Protein AF-A0A950RGV7-F1 (afdb_monomer_lite)

Sequence (86 aa):
MIDAAMARALHADACRTHPLVGWIVVRDPPEYPDKVTARLVSEGPSPYLLVADTLAEIHAQLPPHLVRTERQPVDPPEVVEIWFSA

pLDDT: mean 89.97, std 6.35, range [70.44, 97.12]

Radius of gyration: 12.04 Å; chains: 1; bounding box: 28×22×30 Å

Secondary structure (DSSP, 8-state):
---HHHHHHHHHHHHHH-S--EEEEEES-TTSTT-EEEEEESSS----EEEESSHHHHHHHSPTTEEEEEPPTTS-TTEEEEEEE-

Structure (mmCIF, N/CA/C/O backbone):
data_AF-A0A950RGV7-F1
#
_entry.id   AF-A0A950RGV7-F1
#
loop_
_atom_site.group_PDB
_atom_site.id
_atom_site.type_symbol
_atom_site.label_atom_id
_atom_site.label_alt_id
_atom_site.label_comp_id
_atom_site.label_asym_id
_atom_site.label_entity_id
_atom_site.label_seq_id
_atom_site.pdbx_PDB_ins_code
_atom_site.Cartn_x
_atom_site.Cartn_y
_atom_site.Cartn_z
_atom_site.occupancy
_atom_site.B_iso_or_equiv
_atom_site.auth_seq_id
_atom_site.auth_comp_id
_atom_site.auth_asym_id
_atom_site.auth_atom_id
_atom_site.pdbx_PDB_model_num
ATOM 1 N N . MET A 1 1 ? -5.605 10.725 -4.516 1.00 82.69 1 MET A N 1
ATOM 2 C CA . MET A 1 1 ? -5.876 9.274 -4.493 1.00 82.69 1 MET A CA 1
ATOM 3 C C . MET A 1 1 ? -5.807 8.775 -5.922 1.00 82.69 1 MET A C 1
ATOM 5 O O . MET A 1 1 ? -6.244 9.508 -6.803 1.00 82.69 1 MET A O 1
ATOM 9 N N . ILE A 1 2 ? -5.197 7.619 -6.155 1.00 93.38 2 ILE A N 1
ATOM 10 C CA . ILE A 1 2 ? -5.007 7.050 -7.496 1.00 93.38 2 ILE A CA 1
ATOM 11 C C . ILE A 1 2 ? -5.626 5.650 -7.561 1.00 93.38 2 ILE A C 1
ATOM 13 O O . ILE A 1 2 ? -5.839 5.047 -6.514 1.00 93.38 2 ILE A O 1
ATOM 17 N N . ASP A 1 3 ? -5.909 5.139 -8.760 1.00 93.38 3 ASP A N 1
ATOM 18 C CA . ASP A 1 3 ? -6.345 3.750 -8.947 1.00 93.38 3 ASP A CA 1
ATOM 19 C C . ASP A 1 3 ? -5.163 2.801 -9.231 1.00 93.38 3 ASP A C 1
ATOM 21 O O . ASP A 1 3 ? -4.014 3.226 -9.392 1.00 93.38 3 ASP A O 1
ATOM 25 N N . ALA A 1 4 ? -5.446 1.497 -9.312 1.00 91.38 4 ALA A N 1
ATOM 26 C CA . ALA A 1 4 ? -4.436 0.467 -9.555 1.00 91.38 4 ALA A CA 1
ATOM 27 C C . ALA A 1 4 ? -3.765 0.573 -10.938 1.00 91.38 4 ALA A C 1
ATOM 29 O O . ALA A 1 4 ? -2.593 0.223 -11.088 1.00 91.38 4 ALA A O 1
ATOM 30 N N . ALA A 1 5 ? -4.482 1.031 -11.968 1.00 94.31 5 ALA A N 1
ATOM 31 C CA . ALA A 1 5 ? -3.909 1.178 -13.305 1.00 94.31 5 ALA A CA 1
ATOM 32 C C . ALA A 1 5 ? -2.888 2.323 -13.322 1.00 94.31 5 ALA A C 1
ATOM 34 O O . ALA A 1 5 ? -1.766 2.156 -13.806 1.00 94.31 5 ALA A O 1
ATOM 35 N N . MET A 1 6 ? -3.243 3.450 -12.708 1.00 94.50 6 MET A N 1
ATOM 36 C CA . MET A 1 6 ? -2.362 4.594 -12.535 1.00 94.50 6 MET A CA 1
ATOM 37 C C . MET A 1 6 ? -1.180 4.266 -11.619 1.00 94.50 6 MET A C 1
ATOM 39 O O . MET A 1 6 ? -0.055 4.646 -11.935 1.00 94.50 6 MET A O 1
ATOM 43 N N . A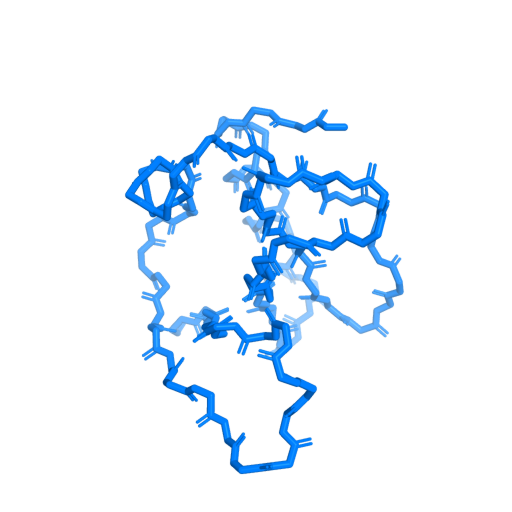LA A 1 7 ? -1.390 3.504 -10.542 1.00 91.25 7 ALA A N 1
ATOM 44 C CA . ALA A 1 7 ? -0.307 3.054 -9.666 1.00 91.25 7 ALA A CA 1
ATOM 45 C C . ALA A 1 7 ? 0.752 2.244 -10.424 1.00 91.25 7 ALA A C 1
ATOM 47 O O . ALA A 1 7 ? 1.946 2.499 -10.271 1.00 91.25 7 ALA A O 1
ATOM 48 N N . ARG A 1 8 ? 0.329 1.319 -11.295 1.00 92.19 8 ARG A N 1
ATOM 49 C CA . ARG A 1 8 ? 1.244 0.541 -12.147 1.00 92.19 8 ARG A CA 1
ATOM 50 C C . ARG A 1 8 ? 2.014 1.427 -13.122 1.00 92.19 8 ARG A C 1
ATOM 52 O O . ARG A 1 8 ? 3.219 1.250 -13.267 1.00 92.19 8 ARG A O 1
ATOM 59 N N . ALA A 1 9 ? 1.339 2.378 -13.767 1.00 91.19 9 ALA A N 1
ATOM 60 C CA . ALA A 1 9 ? 1.975 3.282 -14.723 1.00 91.19 9 ALA A CA 1
ATOM 61 C C . ALA A 1 9 ? 3.026 4.183 -14.054 1.00 91.19 9 ALA A C 1
ATOM 63 O O . ALA A 1 9 ? 4.148 4.280 -14.544 1.00 91.19 9 ALA A O 1
ATOM 64 N N . LEU A 1 10 ? 2.683 4.785 -12.911 1.00 89.75 10 LEU A N 1
ATOM 65 C CA . LEU A 1 10 ? 3.594 5.632 -12.136 1.00 89.75 10 LEU A CA 1
ATOM 66 C C . LEU A 1 10 ? 4.786 4.847 -11.595 1.00 89.75 10 LEU A C 1
ATOM 68 O O . LEU A 1 10 ? 5.909 5.337 -11.623 1.00 89.75 10 LEU A O 1
ATOM 72 N N . HIS A 1 11 ? 4.555 3.620 -11.129 1.00 85.88 11 HIS A N 1
ATOM 73 C CA . HIS A 1 11 ? 5.632 2.756 -10.669 1.00 85.88 11 HIS A CA 1
ATOM 74 C C . HIS A 1 11 ? 6.602 2.404 -11.801 1.00 85.88 11 HIS A C 1
ATOM 76 O O . HIS A 1 11 ? 7.806 2.587 -11.651 1.00 85.88 11 HIS A O 1
ATOM 82 N N . ALA A 1 12 ? 6.082 1.969 -12.954 1.00 87.12 12 ALA A N 1
ATOM 83 C CA . ALA A 1 12 ? 6.904 1.659 -14.120 1.00 87.12 12 ALA A CA 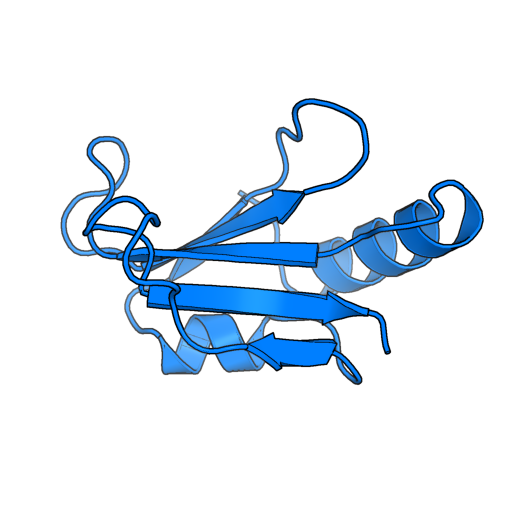1
ATOM 84 C C . ALA A 1 12 ? 7.709 2.874 -14.603 1.00 87.12 12 ALA A C 1
ATOM 86 O O . ALA A 1 12 ? 8.844 2.716 -15.041 1.00 87.12 12 ALA A O 1
ATOM 87 N N . ASP A 1 13 ? 7.138 4.078 -14.521 1.00 86.25 13 ASP A N 1
ATOM 88 C CA . ASP A 1 13 ? 7.856 5.311 -14.831 1.00 86.25 13 ASP A CA 1
ATOM 89 C C . ASP A 1 13 ? 8.988 5.579 -13.836 1.00 86.25 13 ASP A C 1
ATOM 91 O O . ASP A 1 13 ? 10.135 5.743 -14.247 1.00 86.25 13 ASP A O 1
ATOM 95 N N . ALA A 1 14 ? 8.691 5.509 -12.537 1.00 82.12 14 ALA A N 1
A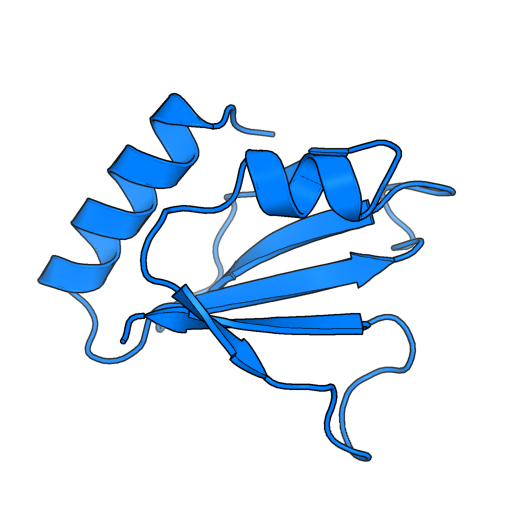TOM 96 C CA . ALA A 1 14 ? 9.667 5.742 -11.481 1.00 82.12 14 ALA A CA 1
ATOM 97 C C . ALA A 1 14 ? 10.846 4.755 -11.539 1.00 82.12 14 ALA A C 1
ATOM 99 O O . ALA A 1 14 ? 11.991 5.165 -11.365 1.00 82.12 14 ALA A O 1
ATOM 100 N N . CYS A 1 15 ? 10.606 3.470 -11.826 1.00 84.38 15 CYS A N 1
ATOM 101 C CA . CYS A 1 15 ? 11.677 2.474 -11.964 1.00 84.38 15 CYS A CA 1
ATOM 102 C C . CYS A 1 15 ? 12.632 2.773 -13.132 1.00 84.38 15 CYS A C 1
ATOM 104 O O . CYS A 1 15 ? 13.764 2.296 -13.127 1.00 84.38 15 CYS A O 1
ATOM 106 N N . ARG A 1 16 ? 12.208 3.545 -14.146 1.00 82.56 16 ARG A N 1
ATOM 107 C CA . ARG A 1 16 ? 13.092 3.955 -15.252 1.00 82.56 16 ARG A CA 1
ATOM 108 C C . ARG A 1 16 ? 14.035 5.087 -14.864 1.00 82.56 16 ARG A C 1
ATOM 110 O O . ARG A 1 16 ? 15.074 5.238 -15.500 1.00 82.56 16 ARG A O 1
ATOM 117 N N . THR A 1 17 ? 13.653 5.903 -13.887 1.00 81.25 17 THR A N 1
ATOM 118 C CA . THR A 1 17 ? 14.343 7.156 -13.561 1.00 81.25 17 THR A CA 1
ATOM 119 C C . THR A 1 17 ? 15.061 7.122 -12.220 1.00 81.25 17 THR A C 1
ATOM 121 O O . THR A 1 17 ? 16.001 7.893 -12.044 1.00 81.25 17 THR A O 1
ATOM 124 N N . HIS A 1 18 ? 14.665 6.239 -11.298 1.00 74.75 18 HIS A N 1
ATOM 125 C CA . HIS A 1 18 ? 15.214 6.182 -9.944 1.00 74.75 18 HIS A CA 1
ATOM 126 C C . HIS A 1 18 ? 15.791 4.800 -9.606 1.00 74.75 18 HIS A C 1
ATOM 128 O O . HIS A 1 18 ? 15.151 3.783 -9.877 1.00 74.75 18 HIS A O 1
ATOM 134 N N . PRO A 1 19 ? 16.963 4.746 -8.946 1.00 72.62 19 PRO A N 1
ATOM 135 C CA . PRO A 1 19 ? 17.609 3.495 -8.552 1.00 72.62 19 PRO A CA 1
ATOM 136 C C . PRO A 1 19 ? 16.873 2.760 -7.420 1.00 72.62 19 PRO A C 1
ATOM 138 O O . PRO A 1 19 ? 17.098 1.569 -7.228 1.00 72.62 19 PRO A O 1
ATOM 141 N N . LEU A 1 20 ? 16.005 3.449 -6.670 1.00 77.50 20 LEU A N 1
ATOM 142 C CA . LEU A 1 20 ? 15.189 2.858 -5.613 1.00 77.50 20 LEU A CA 1
ATOM 143 C C . LEU A 1 20 ? 13.763 3.414 -5.663 1.00 77.50 20 LEU A C 1
ATOM 145 O O . LEU A 1 20 ? 13.540 4.613 -5.493 1.00 77.50 20 LEU A O 1
ATOM 149 N N . VAL A 1 21 ? 12.800 2.515 -5.861 1.00 86.88 21 VAL A N 1
ATOM 150 C CA . VAL A 1 21 ? 11.365 2.815 -5.854 1.00 86.88 21 VAL A CA 1
ATOM 151 C C . VAL A 1 21 ? 10.654 1.792 -4.988 1.00 86.88 21 VAL A C 1
ATOM 153 O O . VAL A 1 21 ? 10.873 0.583 -5.134 1.00 86.88 21 VAL A O 1
ATOM 156 N N . GLY A 1 22 ? 9.777 2.274 -4.114 1.00 92.19 22 GLY A N 1
ATOM 157 C CA . GLY A 1 22 ? 8.997 1.420 -3.234 1.00 92.19 22 GLY A CA 1
ATOM 158 C C . GLY A 1 22 ? 7.670 2.026 -2.807 1.00 92.19 22 GLY A C 1
ATOM 159 O O . GLY A 1 22 ? 7.286 3.109 -3.242 1.00 92.19 22 GLY A O 1
ATOM 160 N N . TRP A 1 23 ? 6.961 1.310 -1.947 1.00 94.88 23 TRP A N 1
ATOM 161 C CA . TRP A 1 23 ? 5.687 1.714 -1.375 1.00 94.88 23 TRP A CA 1
ATOM 162 C C . TRP A 1 23 ? 5.726 1.528 0.134 1.00 94.88 23 TRP A C 1
ATOM 164 O O . TRP A 1 23 ? 6.031 0.438 0.614 1.00 94.88 23 TRP A O 1
ATOM 174 N N . ILE A 1 24 ? 5.397 2.582 0.877 1.00 94.06 24 ILE A N 1
ATOM 175 C CA . ILE A 1 24 ? 5.239 2.510 2.332 1.00 94.06 24 ILE A CA 1
ATOM 176 C C . ILE A 1 24 ? 3.759 2.345 2.630 1.00 94.06 24 ILE A C 1
ATOM 178 O O . ILE A 1 24 ? 2.954 3.195 2.237 1.00 94.06 24 ILE A O 1
ATOM 182 N N . VAL A 1 25 ? 3.413 1.258 3.315 1.00 95.38 25 VAL A N 1
ATOM 183 C CA . VAL A 1 25 ? 2.044 0.966 3.727 1.00 95.38 25 VAL A CA 1
ATOM 184 C C . VAL A 1 25 ? 1.858 1.379 5.181 1.00 95.38 25 VAL A C 1
ATOM 186 O O . VAL A 1 25 ? 2.578 0.914 6.066 1.00 95.38 25 VAL A O 1
ATOM 189 N N . VAL A 1 26 ? 0.873 2.240 5.419 1.00 95.19 26 VAL A N 1
ATOM 190 C CA . VAL A 1 26 ? 0.549 2.804 6.731 1.00 95.19 26 VAL A CA 1
ATOM 191 C C . VAL A 1 26 ? -0.889 2.461 7.092 1.00 95.19 26 VAL A C 1
ATOM 193 O O . VAL A 1 26 ? -1.791 2.619 6.264 1.00 95.19 26 VAL A O 1
ATOM 196 N N . ARG A 1 27 ? -1.113 2.002 8.324 1.00 94.12 27 ARG A N 1
ATOM 197 C CA . ARG A 1 27 ? -2.453 1.775 8.878 1.00 94.12 27 ARG A CA 1
ATOM 198 C C . ARG A 1 27 ? -2.852 2.946 9.766 1.00 94.12 27 ARG A C 1
ATOM 200 O O . ARG A 1 27 ? -2.042 3.397 10.564 1.00 94.12 27 ARG A O 1
ATOM 207 N N . ASP A 1 28 ? -4.111 3.355 9.643 1.00 93.56 28 ASP A N 1
ATOM 208 C CA . ASP A 1 28 ? -4.741 4.399 10.451 1.00 93.56 28 ASP A CA 1
ATOM 209 C C . ASP A 1 28 ? -3.940 5.719 10.484 1.00 93.56 28 ASP A C 1
ATOM 211 O O . ASP A 1 28 ? -3.653 6.251 11.558 1.00 93.56 28 ASP A O 1
ATOM 215 N N . PRO A 1 29 ? -3.493 6.248 9.321 1.00 92.44 29 PRO A N 1
ATOM 216 C CA . PRO A 1 29 ? -2.809 7.532 9.316 1.00 92.44 29 PRO A CA 1
ATOM 217 C C . PRO A 1 29 ? -3.780 8.649 9.737 1.00 92.44 29 PRO A C 1
ATOM 219 O O . PRO A 1 29 ? -4.964 8.584 9.395 1.00 92.44 29 PRO A O 1
ATOM 222 N N . PRO A 1 30 ? -3.298 9.723 10.388 1.00 90.50 30 PRO A N 1
ATOM 223 C CA . PRO A 1 30 ? -4.150 10.810 10.878 1.00 90.50 30 PRO A CA 1
ATOM 224 C C . PRO A 1 30 ? -5.066 11.435 9.815 1.00 90.50 30 PRO A C 1
ATOM 226 O O . PRO A 1 30 ? -6.168 11.881 10.130 1.00 90.50 30 PRO A O 1
ATOM 229 N N . GLU A 1 31 ? -4.634 11.471 8.551 1.00 91.06 31 GLU A N 1
ATOM 230 C CA . GLU A 1 31 ? -5.416 12.022 7.440 1.00 91.06 31 GLU A CA 1
ATOM 231 C C . GLU A 1 31 ? -6.510 11.071 6.927 1.00 91.06 31 GLU A C 1
ATOM 233 O O . GLU A 1 31 ? -7.430 11.521 6.240 1.00 91.06 31 GLU A O 1
ATOM 238 N N . TYR A 1 32 ? -6.420 9.772 7.236 1.00 92.44 32 TYR A N 1
ATOM 239 C CA . TYR A 1 32 ? -7.382 8.745 6.829 1.00 92.44 32 TYR A CA 1
ATOM 240 C C . TYR A 1 32 ? -7.655 7.758 7.980 1.00 92.44 32 TYR A C 1
ATOM 242 O O . TYR A 1 32 ? -7.183 6.616 7.924 1.00 92.44 32 TYR A O 1
ATOM 250 N N . PRO A 1 33 ? -8.438 8.173 8.996 1.00 93.62 33 PRO A N 1
ATOM 251 C CA . PRO A 1 33 ? -8.801 7.301 10.107 1.00 93.62 33 PRO A CA 1
ATOM 252 C C . PRO A 1 33 ? -9.471 6.010 9.625 1.00 93.62 33 PRO A C 1
ATOM 254 O O . PRO A 1 33 ? -10.257 6.034 8.673 1.00 93.62 33 PRO A O 1
ATOM 257 N N . ASP A 1 34 ? -9.147 4.895 10.275 1.00 94.75 34 ASP A N 1
ATOM 258 C CA . ASP A 1 34 ? -9.644 3.542 9.989 1.00 94.75 34 ASP A CA 1
ATOM 259 C C . ASP A 1 34 ? -9.298 2.997 8.588 1.00 94.75 34 ASP A C 1
ATOM 261 O O . ASP A 1 34 ? -9.833 1.970 8.163 1.00 94.75 34 ASP A O 1
ATOM 265 N N . LYS A 1 35 ? -8.393 3.650 7.846 1.00 96.75 35 LYS A N 1
ATOM 266 C CA . LYS A 1 35 ? -7.961 3.206 6.510 1.00 96.75 35 LYS A CA 1
ATOM 267 C C . LYS A 1 35 ? -6.562 2.609 6.516 1.00 96.75 35 LYS A C 1
ATOM 269 O O . LYS A 1 35 ? -5.753 2.814 7.419 1.00 96.75 35 LYS A O 1
ATOM 274 N N . VAL A 1 36 ? -6.247 1.897 5.440 1.00 96.50 36 VAL A N 1
ATOM 275 C CA . VAL A 1 36 ? -4.877 1.525 5.081 1.00 96.50 36 VAL A CA 1
ATOM 276 C C . VAL A 1 36 ? -4.475 2.330 3.854 1.00 96.50 36 VAL A C 1
ATOM 278 O O . VAL A 1 36 ? -5.239 2.450 2.897 1.00 96.50 36 VAL A O 1
ATOM 281 N N . THR A 1 37 ? -3.276 2.899 3.871 1.00 96.88 37 THR A N 1
ATOM 282 C CA . THR A 1 37 ? -2.758 3.710 2.768 1.00 96.88 37 THR A CA 1
ATOM 283 C C . THR A 1 37 ? -1.432 3.161 2.275 1.00 96.88 37 THR A C 1
ATOM 285 O O . THR A 1 37 ? -0.670 2.607 3.060 1.00 96.88 37 THR A O 1
ATOM 288 N N . ALA A 1 38 ? -1.146 3.312 0.983 1.00 96.44 38 ALA A N 1
ATOM 289 C CA . ALA A 1 38 ? 0.168 3.028 0.418 1.00 96.44 38 ALA A CA 1
ATOM 290 C C . ALA A 1 38 ? 0.677 4.237 -0.364 1.00 96.44 38 ALA A C 1
ATOM 292 O O . ALA A 1 38 ? 0.043 4.702 -1.317 1.00 96.44 38 ALA A O 1
ATOM 293 N N . ARG A 1 39 ? 1.829 4.754 0.055 1.00 95.06 39 ARG A N 1
ATOM 294 C CA . ARG A 1 39 ? 2.486 5.919 -0.535 1.00 95.06 39 ARG A CA 1
ATOM 295 C C . ARG A 1 39 ? 3.632 5.449 -1.417 1.00 95.06 39 ARG A C 1
ATOM 297 O O . ARG A 1 39 ? 4.518 4.758 -0.924 1.00 95.06 39 ARG A O 1
ATOM 304 N N . LEU A 1 40 ? 3.635 5.847 -2.689 1.00 93.38 40 LEU A N 1
ATOM 305 C CA . LEU A 1 40 ? 4.796 5.641 -3.559 1.00 93.38 40 LEU A CA 1
ATOM 306 C C . LEU A 1 40 ? 5.967 6.452 -3.002 1.00 93.38 40 LEU A C 1
ATOM 308 O O . LEU A 1 40 ? 5.789 7.628 -2.710 1.00 93.38 40 LEU A O 1
ATOM 312 N N . VAL A 1 41 ? 7.147 5.861 -2.885 1.00 89.50 41 VAL A N 1
ATOM 313 C CA . VAL A 1 41 ? 8.371 6.529 -2.439 1.00 89.50 41 VAL A CA 1
ATOM 314 C C . VAL A 1 41 ? 9.450 6.346 -3.497 1.00 89.50 41 VAL A C 1
ATOM 316 O O . VAL A 1 41 ? 9.634 5.261 -4.046 1.00 89.50 41 VAL A O 1
ATOM 319 N N . SER A 1 42 ? 10.138 7.443 -3.787 1.00 86.94 42 SER A N 1
ATOM 320 C CA . SER A 1 42 ? 11.315 7.525 -4.652 1.00 86.94 42 SER A CA 1
ATOM 321 C C . SER A 1 42 ? 12.286 8.531 -4.016 1.00 86.94 42 SER A C 1
ATOM 323 O O . SER A 1 42 ? 12.192 8.793 -2.817 1.00 86.94 42 SER A O 1
ATOM 325 N N . GLU A 1 43 ? 13.188 9.136 -4.788 1.00 80.31 43 GLU A N 1
ATOM 326 C CA . GLU A 1 43 ? 14.159 10.122 -4.286 1.00 80.31 43 GLU A CA 1
ATOM 327 C C . GLU A 1 43 ? 13.523 11.426 -3.761 1.00 80.31 43 GLU A C 1
ATOM 329 O O . GLU A 1 43 ? 14.184 12.191 -3.062 1.00 80.31 43 GLU A O 1
ATOM 334 N N . GLY A 1 44 ? 12.245 11.686 -4.065 1.00 73.31 44 GLY A N 1
ATOM 335 C CA . GLY A 1 44 ? 11.534 12.895 -3.648 1.00 73.31 44 GLY A CA 1
ATOM 336 C C . GLY A 1 44 ? 10.162 12.641 -3.009 1.00 73.31 44 GLY A C 1
ATOM 337 O O . GLY A 1 44 ? 9.613 11.537 -3.097 1.00 73.31 44 GLY A O 1
ATOM 338 N N . PRO A 1 45 ? 9.574 13.677 -2.376 1.00 70.94 45 PRO A N 1
ATOM 339 C CA . PRO A 1 45 ? 8.231 13.604 -1.816 1.00 70.94 45 PRO A CA 1
ATOM 340 C C . PRO A 1 45 ? 7.212 13.301 -2.918 1.00 70.94 45 PRO A C 1
ATOM 342 O O . PRO A 1 45 ? 7.114 14.009 -3.919 1.00 70.94 45 PRO A O 1
ATOM 345 N N . SER A 1 46 ? 6.435 12.241 -2.719 1.00 82.94 46 SER A N 1
ATOM 346 C CA . SER A 1 46 ? 5.482 11.747 -3.709 1.00 82.94 46 SER A CA 1
ATOM 347 C C . SER A 1 46 ? 4.042 12.074 -3.309 1.00 82.94 46 SER A C 1
ATOM 349 O O . SER A 1 46 ? 3.592 11.690 -2.224 1.00 82.94 46 SER A O 1
ATOM 351 N N . PRO A 1 47 ? 3.249 12.719 -4.180 1.00 87.75 47 PRO A N 1
ATOM 352 C CA . PRO A 1 47 ? 1.836 12.969 -3.906 1.00 87.75 47 PRO A CA 1
ATOM 353 C C . PRO A 1 47 ? 0.961 11.718 -4.105 1.00 87.75 47 PRO A C 1
ATOM 355 O O . PRO A 1 47 ? -0.224 11.733 -3.764 1.00 87.75 47 PRO A O 1
ATOM 358 N N . TYR A 1 48 ? 1.518 10.626 -4.634 1.00 91.56 48 TYR A N 1
ATOM 359 C CA . TYR A 1 48 ? 0.756 9.473 -5.103 1.00 91.56 48 TYR A CA 1
ATOM 360 C C . TYR A 1 48 ? 0.416 8.500 -3.972 1.00 91.56 48 TYR A C 1
ATOM 362 O O . TYR A 1 48 ? 1.298 7.897 -3.361 1.00 91.56 48 TYR A O 1
ATOM 370 N N . LEU A 1 49 ? -0.886 8.367 -3.706 1.00 95.06 49 LEU A N 1
ATOM 371 C CA . LEU A 1 49 ? -1.448 7.607 -2.592 1.00 95.06 49 LEU A CA 1
ATOM 372 C C . LEU A 1 49 ? -2.550 6.661 -3.063 1.00 95.06 49 LEU A C 1
ATOM 374 O O . LEU A 1 49 ? -3.521 7.111 -3.686 1.00 95.06 49 LEU A O 1
ATOM 378 N N . LEU A 1 50 ? -2.425 5.398 -2.673 1.00 96.94 50 LEU A N 1
ATOM 379 C CA . LEU A 1 50 ? -3.513 4.428 -2.628 1.00 96.94 50 LEU A CA 1
ATOM 380 C C . LEU A 1 50 ? -4.146 4.453 -1.237 1.00 96.94 50 LEU A C 1
ATOM 382 O O . LEU A 1 50 ? -3.433 4.572 -0.241 1.00 96.94 50 LEU A O 1
ATOM 386 N N . VAL A 1 51 ? -5.468 4.336 -1.170 1.00 97.00 51 VAL A N 1
ATOM 387 C CA . VAL A 1 51 ? -6.226 4.259 0.085 1.00 97.00 51 VAL A CA 1
ATOM 388 C C . VAL A 1 51 ? -7.247 3.142 -0.053 1.00 97.00 51 VAL A C 1
ATOM 390 O O . VAL A 1 51 ? -7.895 3.033 -1.092 1.00 97.00 51 VAL A O 1
ATOM 393 N N . ALA A 1 52 ? -7.375 2.316 0.978 1.00 96.88 52 ALA A N 1
ATOM 394 C CA . ALA A 1 52 ? -8.312 1.206 1.014 1.00 96.88 52 ALA A CA 1
ATOM 395 C C . ALA A 1 52 ? -8.824 0.952 2.439 1.00 96.88 52 ALA A C 1
ATOM 397 O O . ALA A 1 52 ? -8.265 1.467 3.412 1.00 96.88 52 ALA A O 1
ATOM 398 N N . ASP A 1 53 ? -9.881 0.153 2.559 1.00 97.00 53 ASP A N 1
ATOM 399 C CA . ASP A 1 53 ? -10.440 -0.258 3.848 1.00 97.00 53 ASP A CA 1
ATOM 400 C C . ASP A 1 53 ? -9.591 -1.353 4.496 1.00 97.00 53 ASP A C 1
ATOM 402 O O . ASP A 1 53 ? -9.492 -1.446 5.720 1.00 97.00 53 ASP A O 1
ATOM 406 N N . THR A 1 54 ? -8.939 -2.183 3.680 1.00 96.50 54 THR A N 1
ATOM 407 C CA . THR A 1 54 ? -8.158 -3.318 4.175 1.00 96.50 54 THR A CA 1
ATOM 408 C C . THR A 1 54 ? -6.759 -3.398 3.575 1.00 96.50 54 THR A C 1
ATOM 410 O O . THR A 1 54 ? -6.466 -2.905 2.488 1.00 96.50 54 THR A O 1
ATOM 413 N N . LEU A 1 55 ? -5.870 -4.095 4.287 1.00 95.00 55 LEU A N 1
ATOM 414 C CA . LEU A 1 55 ? -4.517 -4.374 3.803 1.00 95.00 55 LEU A CA 1
ATOM 415 C C . LEU A 1 55 ? -4.532 -5.270 2.551 1.00 95.00 55 LEU A C 1
ATOM 417 O O . LEU A 1 55 ? -3.741 -5.060 1.638 1.00 95.00 55 LEU A O 1
ATOM 421 N N . ALA A 1 56 ? -5.472 -6.217 2.476 1.00 95.81 56 ALA A N 1
ATOM 422 C CA . ALA A 1 56 ? -5.634 -7.092 1.317 1.00 95.81 56 ALA A CA 1
ATOM 423 C C . ALA A 1 56 ? -5.997 -6.305 0.044 1.00 95.81 56 ALA A C 1
ATOM 425 O O . ALA A 1 56 ? -5.502 -6.606 -1.041 1.00 95.81 56 ALA A O 1
ATOM 426 N N . GLU A 1 57 ? -6.816 -5.260 0.173 1.00 97.12 57 GLU A N 1
ATOM 427 C CA . GLU A 1 57 ? -7.145 -4.368 -0.942 1.00 97.12 57 GLU A CA 1
ATOM 428 C C . GLU A 1 57 ? -5.949 -3.526 -1.390 1.00 97.12 57 GLU A C 1
ATOM 430 O O . GLU A 1 57 ? -5.799 -3.286 -2.586 1.00 97.12 57 GLU A O 1
ATOM 435 N N . ILE A 1 58 ? -5.079 -3.099 -0.467 1.00 96.69 58 ILE A N 1
ATOM 436 C CA . ILE A 1 58 ? -3.807 -2.464 -0.834 1.00 96.69 58 ILE A CA 1
ATOM 437 C C . ILE A 1 58 ? -2.932 -3.449 -1.611 1.00 96.69 58 ILE A C 1
ATOM 439 O O . ILE A 1 58 ? -2.449 -3.101 -2.686 1.00 96.69 58 ILE A O 1
ATOM 443 N N . HIS A 1 59 ? -2.778 -4.689 -1.135 1.00 95.25 59 HIS A N 1
ATOM 444 C CA . HIS A 1 59 ? -1.989 -5.715 -1.833 1.00 95.25 59 HIS A CA 1
ATOM 445 C C . HIS A 1 59 ? -2.494 -5.977 -3.253 1.00 95.25 59 HIS A C 1
ATOM 447 O O . HIS A 1 59 ? -1.690 -6.120 -4.168 1.00 95.25 59 HIS A O 1
ATOM 453 N N . ALA A 1 60 ? -3.812 -5.985 -3.461 1.00 95.62 60 ALA A N 1
ATOM 454 C CA . ALA A 1 60 ? -4.408 -6.156 -4.786 1.00 95.62 60 ALA A CA 1
ATOM 455 C C . ALA A 1 60 ? -4.164 -4.962 -5.734 1.00 95.62 60 ALA A C 1
ATOM 457 O O . ALA A 1 60 ? -4.188 -5.122 -6.959 1.00 95.62 60 ALA A O 1
ATOM 458 N N . GLN A 1 61 ? -3.955 -3.762 -5.183 1.00 96.12 61 GLN A N 1
ATOM 459 C CA . GLN A 1 61 ? -3.722 -2.532 -5.945 1.00 96.12 61 GLN A CA 1
ATOM 460 C C . GLN A 1 61 ? -2.241 -2.260 -6.216 1.00 96.12 61 GLN A C 1
ATOM 462 O O . GLN A 1 61 ? -1.921 -1.572 -7.190 1.00 96.12 61 GLN A O 1
ATOM 467 N N . LEU A 1 62 ? -1.348 -2.786 -5.375 1.00 94.88 62 LEU A N 1
ATOM 468 C CA . LEU A 1 62 ? 0.087 -2.625 -5.544 1.00 94.88 62 LEU A CA 1
ATOM 469 C C . LEU A 1 62 ? 0.563 -3.201 -6.893 1.00 94.88 62 LEU A C 1
ATOM 471 O O . LEU A 1 62 ? 0.023 -4.199 -7.386 1.00 94.88 62 LEU A O 1
ATOM 475 N N . PRO A 1 63 ? 1.572 -2.572 -7.522 1.00 93.25 63 PRO A N 1
ATOM 476 C CA . PRO A 1 63 ? 2.219 -3.128 -8.703 1.00 93.25 63 PRO A CA 1
ATOM 477 C C . PRO A 1 63 ? 2.698 -4.577 -8.482 1.00 93.25 63 PRO A C 1
ATOM 479 O O . PRO A 1 63 ? 3.146 -4.920 -7.387 1.00 93.25 63 PRO A O 1
ATOM 482 N N . PRO A 1 64 ? 2.622 -5.444 -9.508 1.00 87.62 64 PRO A N 1
ATOM 483 C CA . PR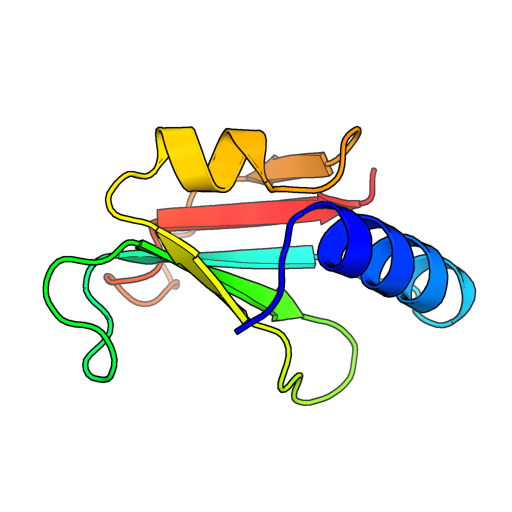O A 1 64 ? 3.180 -6.791 -9.421 1.00 87.62 64 PRO A CA 1
ATOM 484 C C . PRO A 1 64 ? 4.715 -6.747 -9.325 1.00 87.62 64 PRO A C 1
ATOM 486 O O . PRO A 1 64 ? 5.333 -5.752 -9.691 1.00 87.62 64 PRO A O 1
ATOM 489 N N . HIS A 1 65 ? 5.327 -7.856 -8.893 1.00 88.75 65 HIS A N 1
ATOM 490 C CA . HIS A 1 65 ? 6.789 -8.031 -8.764 1.00 88.75 65 HIS A CA 1
ATOM 491 C C . HIS A 1 65 ? 7.479 -7.153 -7.713 1.00 88.75 65 HIS A C 1
ATOM 493 O O . HIS A 1 65 ? 8.695 -6.980 -7.743 1.00 88.75 65 HIS A O 1
ATOM 499 N N . LEU A 1 66 ? 6.714 -6.651 -6.749 1.00 91.94 66 LEU A N 1
ATOM 500 C CA . LEU A 1 66 ? 7.271 -6.022 -5.565 1.00 91.94 66 LEU A CA 1
ATOM 501 C C . LEU A 1 66 ? 7.664 -7.071 -4.520 1.00 91.94 66 LEU A C 1
ATOM 503 O O . LEU A 1 66 ? 6.943 -8.045 -4.291 1.00 91.94 66 LEU A O 1
ATOM 507 N N . VAL A 1 67 ? 8.782 -6.835 -3.844 1.00 92.69 67 VAL A N 1
ATOM 508 C CA . VAL A 1 67 ? 9.229 -7.614 -2.689 1.00 92.69 67 VAL A CA 1
ATOM 509 C C . VAL A 1 67 ? 8.748 -6.921 -1.425 1.00 92.69 67 VAL A C 1
ATOM 511 O O . VAL A 1 67 ? 9.088 -5.764 -1.175 1.00 92.69 67 VAL A O 1
ATOM 514 N N . ARG A 1 68 ? 7.954 -7.635 -0.623 1.00 93.75 68 ARG A N 1
ATOM 515 C CA . ARG A 1 68 ? 7.529 -7.177 0.700 1.00 93.75 68 ARG A CA 1
ATOM 516 C C . ARG A 1 68 ? 8.658 -7.364 1.707 1.00 93.75 68 ARG A C 1
ATOM 518 O O . ARG A 1 68 ? 9.182 -8.466 1.861 1.00 93.75 68 ARG A O 1
ATOM 525 N N . THR A 1 69 ? 8.914 -6.317 2.471 1.00 90.38 69 THR A N 1
ATOM 526 C CA . THR A 1 69 ? 9.765 -6.328 3.655 1.00 90.38 69 THR A CA 1
ATOM 527 C C . THR A 1 69 ? 8.902 -6.053 4.881 1.00 90.38 69 THR A C 1
ATOM 529 O O . THR A 1 69 ? 7.985 -5.225 4.852 1.00 90.38 69 THR A O 1
ATOM 532 N N . GLU A 1 70 ? 9.167 -6.770 5.970 1.00 81.94 70 GLU A N 1
ATOM 533 C CA . GLU A 1 70 ? 8.544 -6.467 7.257 1.00 81.94 70 GLU A CA 1
ATOM 534 C C . GLU A 1 70 ? 9.080 -5.152 7.833 1.00 81.94 70 GLU A C 1
ATOM 536 O O . GLU A 1 70 ? 10.208 -4.742 7.530 1.00 81.94 70 GLU A O 1
ATOM 541 N N . ARG A 1 71 ? 8.269 -4.510 8.685 1.00 86.31 71 ARG A N 1
ATOM 542 C CA . ARG A 1 71 ? 8.688 -3.312 9.416 1.00 86.31 71 ARG A CA 1
ATOM 543 C C . ARG A 1 71 ? 9.974 -3.574 10.198 1.00 86.31 71 ARG A C 1
ATOM 545 O O . ARG A 1 71 ? 10.134 -4.600 10.860 1.00 86.31 71 ARG A O 1
ATOM 552 N N . GLN A 1 72 ? 10.877 -2.614 10.154 1.00 84.62 72 GLN A N 1
ATOM 553 C CA . GLN A 1 72 ? 12.044 -2.564 11.012 1.00 84.62 72 GLN A CA 1
ATOM 554 C C . GLN A 1 72 ? 11.654 -2.014 12.393 1.00 84.62 72 GLN A C 1
ATOM 556 O O . GLN A 1 72 ? 10.692 -1.253 12.523 1.00 84.62 72 GLN A O 1
ATOM 561 N N . PRO A 1 73 ? 12.411 -2.337 13.456 1.00 85.31 73 PRO A N 1
ATOM 562 C CA . PRO A 1 73 ? 12.150 -1.796 14.791 1.00 85.31 73 PRO A CA 1
ATOM 563 C C . PRO A 1 73 ? 12.166 -0.262 14.868 1.00 85.31 73 PRO A C 1
ATOM 565 O O . PRO A 1 73 ? 11.512 0.305 15.736 1.00 85.31 73 PRO A O 1
ATOM 568 N N . VAL A 1 74 ? 12.909 0.396 13.971 1.00 88.56 74 VAL A N 1
ATOM 569 C CA . VAL A 1 74 ? 13.030 1.861 13.899 1.00 88.56 74 VAL A CA 1
ATOM 570 C C . VAL A 1 74 ? 11.876 2.527 13.142 1.00 88.56 74 VAL A C 1
ATOM 572 O O . VAL A 1 74 ? 11.719 3.743 13.231 1.00 88.56 74 VAL A O 1
ATOM 575 N N . ASP A 1 75 ? 11.063 1.759 12.413 1.00 86.75 75 ASP A N 1
ATOM 576 C CA . ASP A 1 75 ? 9.963 2.330 11.644 1.00 86.75 75 ASP A CA 1
ATOM 577 C C . ASP A 1 75 ? 8.885 2.895 12.581 1.00 86.75 75 ASP A C 1
ATOM 579 O O . ASP A 1 75 ? 8.602 2.300 13.631 1.00 86.75 75 ASP A O 1
ATOM 583 N N . PRO A 1 76 ? 8.219 3.998 12.208 1.00 86.62 76 PRO A N 1
ATOM 584 C CA . PRO A 1 76 ? 7.065 4.497 12.947 1.00 86.62 76 PRO A CA 1
ATOM 585 C C . PRO A 1 76 ? 6.007 3.396 13.145 1.00 86.62 76 PRO A C 1
ATOM 587 O O . PRO A 1 76 ? 5.845 2.553 12.257 1.00 86.62 76 PRO 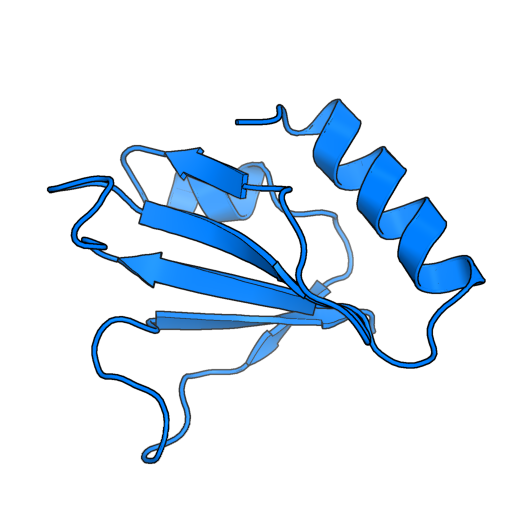A O 1
ATOM 590 N N . PRO A 1 77 ? 5.314 3.327 14.296 1.00 86.62 77 PRO A N 1
ATOM 591 C CA . PRO A 1 77 ? 4.379 2.240 14.618 1.00 86.62 77 PRO A CA 1
ATOM 592 C C . PRO A 1 77 ? 3.254 2.065 13.587 1.00 86.62 77 PRO A C 1
ATOM 594 O O . PRO A 1 77 ? 2.765 0.955 13.392 1.00 86.62 77 PRO A O 1
ATOM 597 N N . GLU A 1 78 ? 2.877 3.141 12.905 1.00 88.44 78 GLU A N 1
ATOM 598 C CA . GLU A 1 78 ? 1.860 3.168 11.860 1.00 88.44 78 GLU A CA 1
ATOM 599 C C . GLU A 1 78 ? 2.306 2.484 10.555 1.00 88.44 78 GLU A C 1
ATOM 601 O O . GLU A 1 78 ? 1.463 2.015 9.785 1.00 88.44 78 GLU A O 1
ATOM 606 N N . VAL A 1 79 ? 3.619 2.368 10.310 1.00 91.00 79 VAL A N 1
ATOM 607 C CA . VAL A 1 79 ? 4.167 1.627 9.166 1.00 91.00 79 VAL A CA 1
ATOM 608 C C . VAL A 1 79 ? 4.006 0.134 9.415 1.00 91.00 79 VAL A C 1
ATOM 610 O O . VAL A 1 79 ? 4.564 -0.433 10.358 1.00 91.00 79 VAL A O 1
ATOM 613 N N . VAL A 1 80 ? 3.257 -0.525 8.537 1.00 91.44 80 VAL A N 1
ATOM 614 C CA . VAL A 1 80 ? 3.003 -1.966 8.640 1.00 91.44 80 VAL A CA 1
ATOM 615 C C . VAL A 1 80 ? 3.878 -2.774 7.690 1.00 91.44 80 VAL A C 1
ATOM 617 O O . VAL A 1 80 ? 4.324 -3.861 8.050 1.00 91.44 80 VAL A O 1
ATOM 620 N N . GLU A 1 81 ? 4.144 -2.252 6.493 1.00 93.56 81 GLU A N 1
ATOM 621 C CA . GLU A 1 81 ? 4.901 -2.947 5.453 1.00 93.56 81 GLU A CA 1
ATOM 622 C C . GLU A 1 81 ? 5.619 -1.947 4.546 1.00 93.56 81 GLU A C 1
ATOM 624 O O . GLU A 1 81 ? 5.128 -0.840 4.305 1.00 93.56 81 GLU A O 1
ATOM 629 N N . ILE A 1 82 ? 6.750 -2.373 3.987 1.00 92.75 82 ILE A N 1
ATOM 630 C CA . ILE A 1 82 ? 7.451 -1.641 2.932 1.00 92.75 82 ILE A CA 1
ATOM 631 C C . ILE A 1 82 ? 7.644 -2.587 1.754 1.00 92.75 82 ILE A C 1
ATOM 633 O O . ILE A 1 82 ? 8.044 -3.734 1.933 1.00 92.75 82 ILE A O 1
ATOM 637 N N . TRP A 1 83 ? 7.343 -2.119 0.550 1.00 94.06 83 TRP A N 1
ATOM 638 C CA . TRP A 1 83 ? 7.432 -2.911 -0.671 1.00 94.06 83 TRP A CA 1
ATOM 639 C C . TRP A 1 83 ? 8.427 -2.277 -1.629 1.00 94.06 83 TRP A C 1
ATOM 641 O O . TRP A 1 83 ? 8.294 -1.099 -1.940 1.00 94.06 83 TRP A O 1
ATOM 651 N N . PHE A 1 84 ? 9.396 -3.038 -2.124 1.00 90.25 84 PHE A N 1
ATOM 652 C CA . PHE A 1 84 ? 10.416 -2.544 -3.050 1.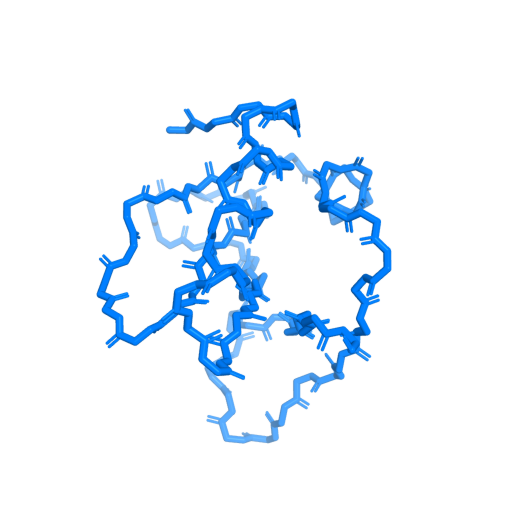00 90.25 84 PHE A CA 1
ATOM 653 C C . PHE A 1 84 ? 10.294 -3.201 -4.415 1.00 90.25 84 PHE A C 1
ATOM 655 O O . PHE A 1 84 ? 9.829 -4.332 -4.529 1.00 90.25 84 PHE A O 1
ATOM 662 N N . SER A 1 85 ? 10.739 -2.490 -5.445 1.00 86.50 85 SER A N 1
ATOM 663 C CA . SER A 1 85 ? 10.975 -3.100 -6.756 1.00 86.50 85 SER A CA 1
ATOM 664 C C . SER A 1 85 ? 12.070 -4.162 -6.621 1.00 86.50 85 SER A C 1
ATOM 666 O O . SER A 1 85 ? 13.085 -3.891 -5.975 1.00 86.50 85 SER A O 1
ATOM 668 N N . ALA A 1 86 ? 11.839 -5.354 -7.177 1.00 70.44 86 ALA A N 1
ATOM 669 C CA . ALA A 1 86 ? 12.858 -6.399 -7.293 1.00 70.44 86 ALA A CA 1
ATOM 670 C C . ALA A 1 86 ? 13.950 -6.030 -8.308 1.00 70.44 86 ALA A C 1
ATOM 672 O O . ALA A 1 86 ? 13.619 -5.331 -9.295 1.00 70.44 86 ALA A O 1
#

Foldseek 3Di:
DDFLVVQQVVQVVLVVPAPKKKWWWFAQDVVDGQKIKIFIDGPDHGPDMDIGNDPVVVVVSHHPQWDKDADDPPDDPRGGIMTIHD